Protein AF-A0AAE6CF89-F1 (afdb_monomer_lite)

Secondary structure (DSSP, 8-state):
----------PPP------EEEE-TTS-EEEESSPPTTS----------------------PPPPHHHHHHHHHHHHHHHHHHHHHHHHHHHTTSS-HHHHHHHHHHHHHHHTT-SHHHHHT--HHHHHHHHHHTSTTS-HHHHHHHH---

Structure (mmCIF, N/CA/C/O backbone):
data_AF-A0AAE6CF89-F1
#
_entry.id   AF-A0AAE6CF89-F1
#
loop_
_atom_site.group_PDB
_atom_site.id
_atom_site.type_symbol
_atom_site.label_atom_id
_atom_site.label_alt_id
_atom_site.label_comp_id
_atom_site.label_asym_id
_atom_site.label_entity_id
_atom_site.label_seq_id
_atom_site.pdbx_PDB_ins_code
_atom_site.Cartn_x
_atom_site.Cartn_y
_atom_site.Cartn_z
_atom_site.occupancy
_atom_site.B_iso_or_equiv
_atom_site.auth_seq_id
_atom_site.auth_comp_id
_atom_site.auth_asym_id
_atom_site.auth_atom_id
_atom_site.pdbx_PDB_model_num
ATOM 1 N N . MET A 1 1 ? -73.765 19.912 38.028 1.00 44.28 1 MET A N 1
ATOM 2 C CA . MET A 1 1 ? -73.622 18.924 36.930 1.00 44.28 1 MET A CA 1
ATOM 3 C C . MET A 1 1 ? -72.852 19.555 35.773 1.00 44.28 1 MET A C 1
ATOM 5 O O . MET A 1 1 ? -72.908 20.768 35.654 1.00 44.28 1 MET A O 1
ATOM 9 N N . ARG A 1 2 ? -72.191 18.723 34.948 1.00 46.72 2 ARG A N 1
ATOM 10 C CA . ARG A 1 2 ? -71.293 19.017 33.801 1.00 46.72 2 ARG A CA 1
ATOM 11 C C . ARG A 1 2 ? -69.821 19.300 34.125 1.00 46.72 2 ARG A C 1
ATOM 13 O O . ARG A 1 2 ? -69.350 20.426 34.079 1.00 46.72 2 ARG A O 1
ATOM 20 N N . LYS A 1 3 ? -69.080 18.211 34.356 1.00 40.50 3 LYS A N 1
ATOM 21 C CA . LYS A 1 3 ? -67.645 18.137 34.056 1.00 40.50 3 LYS A CA 1
ATOM 22 C C . LYS A 1 3 ? -67.512 17.814 32.561 1.00 40.50 3 LYS A C 1
ATOM 24 O O . LYS A 1 3 ? -67.923 16.735 32.145 1.00 40.50 3 LYS A O 1
ATOM 29 N N . LEU A 1 4 ? -67.023 18.758 31.760 1.00 49.25 4 LEU A N 1
ATOM 30 C CA . LEU A 1 4 ? -66.594 18.506 30.381 1.00 49.25 4 LEU A CA 1
ATOM 31 C C . LEU A 1 4 ? -65.232 17.807 30.440 1.00 49.25 4 LEU A C 1
ATOM 33 O O . LEU A 1 4 ? -64.256 18.378 30.920 1.00 49.25 4 LEU A O 1
ATOM 37 N N . ALA A 1 5 ? -65.205 16.546 30.017 1.00 50.00 5 ALA A N 1
ATOM 38 C CA . ALA A 1 5 ? -63.995 15.750 29.896 1.00 50.00 5 ALA A CA 1
ATOM 39 C C . ALA A 1 5 ? -63.191 16.222 28.676 1.00 50.00 5 ALA A C 1
ATOM 41 O O . ALA A 1 5 ? -63.669 16.156 27.545 1.00 50.00 5 ALA A O 1
ATOM 42 N N . VAL A 1 6 ? -61.970 16.697 28.921 1.00 53.47 6 VAL A N 1
ATOM 43 C CA . VAL A 1 6 ? -60.956 16.931 27.889 1.00 53.47 6 VAL A CA 1
ATOM 44 C C . VAL A 1 6 ? -60.392 15.567 27.497 1.00 53.47 6 VAL A C 1
ATOM 46 O O . VAL A 1 6 ? -59.695 14.927 28.281 1.00 53.47 6 VAL A O 1
ATOM 49 N N . VAL A 1 7 ? -60.733 15.103 26.296 1.00 51.84 7 VAL A N 1
ATOM 50 C CA . VAL A 1 7 ? -60.122 13.921 25.682 1.00 51.84 7 VAL A CA 1
ATOM 51 C C . VAL A 1 7 ? -58.753 14.340 25.151 1.00 51.84 7 VAL A C 1
ATOM 53 O O . VAL A 1 7 ? -58.650 14.993 24.116 1.00 51.84 7 VAL A O 1
ATOM 56 N N . PHE A 1 8 ? -57.701 13.996 25.892 1.00 48.53 8 PHE A N 1
ATOM 57 C CA . PHE A 1 8 ? -56.322 14.080 25.421 1.00 48.53 8 PHE A CA 1
ATOM 58 C C . PHE A 1 8 ? -56.103 12.943 24.413 1.00 48.53 8 PHE A C 1
ATOM 60 O O . PHE A 1 8 ? -56.014 11.773 24.785 1.00 48.53 8 PHE A O 1
ATOM 67 N N . LEU A 1 9 ? -56.074 13.289 23.125 1.00 47.16 9 LEU A N 1
ATOM 68 C CA . LEU A 1 9 ? -55.630 12.397 22.059 1.00 47.16 9 LEU A CA 1
ATOM 69 C C . LEU A 1 9 ? -54.156 12.040 22.302 1.00 47.16 9 LEU A C 1
ATOM 71 O O . LEU A 1 9 ? -53.272 12.888 22.202 1.00 47.16 9 LEU A O 1
ATOM 75 N N . LEU A 1 10 ? -53.914 10.775 22.645 1.00 47.00 10 LEU A N 1
ATOM 76 C CA . LEU A 1 10 ? -52.594 10.154 22.681 1.00 47.00 10 LEU A CA 1
ATOM 77 C C . LEU A 1 10 ? -52.016 10.131 21.260 1.00 47.00 10 LEU A C 1
ATOM 79 O O . LEU A 1 10 ? -52.460 9.359 20.412 1.00 47.00 10 LEU A O 1
ATOM 83 N N . LEU A 1 11 ? -51.020 10.979 21.012 1.00 43.56 11 LEU A N 1
ATOM 84 C CA . LEU A 1 11 ? -50.132 10.857 19.859 1.00 43.56 11 LEU A CA 1
ATOM 85 C C . LEU A 1 11 ? -49.159 9.689 20.110 1.00 43.56 11 LEU A C 1
ATOM 87 O O . LEU A 1 11 ? -48.512 9.669 21.161 1.00 43.56 11 LEU A O 1
ATOM 91 N N . PRO A 1 12 ? -49.020 8.721 19.185 1.00 40.53 12 PRO A N 1
ATOM 92 C CA . PRO A 1 12 ? -47.934 7.753 19.240 1.00 40.53 12 PRO A CA 1
ATOM 93 C C . PRO A 1 12 ? -46.604 8.488 19.053 1.00 40.53 12 PRO A C 1
ATOM 95 O O . PRO A 1 12 ? -46.423 9.236 18.091 1.00 40.53 12 PRO A O 1
ATOM 98 N N . GLY A 1 13 ? -45.694 8.293 20.010 1.00 41.53 13 GLY A N 1
ATOM 99 C CA . GLY A 1 13 ? -44.355 8.868 19.989 1.00 41.53 13 GLY A CA 1
ATOM 100 C C . GLY A 1 13 ? -43.636 8.513 18.693 1.00 41.53 13 GLY A C 1
ATOM 101 O O . GLY A 1 13 ? -43.523 7.341 18.333 1.00 41.53 13 GLY A O 1
ATOM 102 N N . MET A 1 14 ? -43.167 9.541 17.989 1.00 47.62 14 MET A N 1
ATOM 103 C CA . MET A 1 14 ? -42.267 9.375 16.860 1.00 47.62 14 MET A CA 1
ATOM 104 C C . MET A 1 14 ? -40.955 8.812 17.409 1.00 47.62 14 MET A C 1
ATOM 106 O O . MET A 1 14 ? -40.268 9.471 18.183 1.00 47.62 14 MET A O 1
ATOM 110 N N . ALA A 1 15 ? -40.646 7.565 17.062 1.00 49.91 15 ALA A N 1
ATOM 111 C CA . ALA A 1 15 ? -39.332 6.993 17.301 1.00 49.91 15 ALA A CA 1
ATOM 112 C C . ALA A 1 15 ? -38.336 7.715 16.382 1.00 49.91 15 ALA A C 1
ATOM 114 O O . ALA A 1 15 ? -38.294 7.457 15.179 1.00 49.91 15 ALA A O 1
ATOM 115 N N . GLU A 1 16 ? -37.572 8.657 16.933 1.00 48.50 16 GLU A N 1
ATOM 116 C CA . GLU A 1 16 ? -36.377 9.177 16.275 1.00 48.50 16 GLU A CA 1
ATOM 117 C C . GLU A 1 16 ? -35.371 8.029 16.152 1.00 48.50 16 GLU A C 1
ATOM 119 O O . GLU A 1 16 ? -34.987 7.406 17.140 1.00 48.50 16 GLU A O 1
ATOM 124 N N . ALA A 1 17 ? -34.989 7.708 14.915 1.00 51.19 17 ALA A N 1
ATOM 125 C CA . ALA A 1 17 ? -34.022 6.665 14.605 1.00 51.19 17 ALA A CA 1
ATOM 126 C C . ALA A 1 17 ? -32.613 7.103 15.045 1.00 51.19 17 ALA A C 1
ATOM 128 O O . ALA A 1 17 ? -31.819 7.612 14.252 1.00 51.19 17 ALA A O 1
ATOM 129 N N . GLY A 1 18 ? -32.323 6.931 16.333 1.00 60.81 18 GLY A N 1
ATOM 130 C CA . GLY A 1 18 ? -30.998 7.042 16.931 1.00 60.81 18 GLY A CA 1
ATOM 131 C C . GLY A 1 18 ? -30.585 5.703 17.538 1.00 60.81 18 GLY A C 1
ATOM 132 O O . GLY A 1 18 ? -31.397 5.023 18.158 1.00 60.81 18 GLY A O 1
ATOM 133 N N . ILE A 1 19 ? -29.323 5.314 17.355 1.00 70.75 19 ILE A N 1
ATOM 134 C CA . ILE A 1 19 ? -28.754 4.142 18.029 1.00 70.75 19 ILE A CA 1
ATOM 135 C C . ILE A 1 19 ? -28.529 4.505 19.502 1.00 70.75 19 ILE A C 1
ATOM 137 O O . ILE A 1 19 ? -27.789 5.444 19.803 1.00 70.75 19 ILE A O 1
ATOM 141 N N . TYR A 1 20 ? -29.143 3.762 20.420 1.00 73.12 20 TYR A N 1
ATOM 142 C CA . TYR A 1 20 ? -28.974 3.940 21.861 1.00 73.12 20 TYR A CA 1
ATOM 143 C C . TYR A 1 20 ? -27.790 3.116 22.363 1.00 73.12 20 TYR A C 1
ATOM 145 O O . TYR A 1 20 ? -27.677 1.933 22.047 1.00 73.12 20 TYR A O 1
ATOM 153 N N . LYS A 1 21 ? -26.930 3.725 23.182 1.00 77.06 21 LYS A N 1
ATOM 154 C CA . LYS A 1 21 ? -25.848 3.040 23.897 1.00 77.06 21 LYS A CA 1
ATOM 155 C C . LYS A 1 21 ? -26.344 2.645 25.291 1.00 77.06 21 LYS A C 1
ATOM 157 O O . LYS A 1 21 ? -26.598 3.511 26.123 1.00 77.06 21 LYS A O 1
ATOM 162 N N . CYS A 1 22 ? -26.500 1.350 25.535 1.00 76.94 22 CYS A N 1
ATOM 163 C CA . CYS A 1 22 ? -26.995 0.786 26.786 1.00 76.94 22 CYS A CA 1
ATOM 164 C C . CYS A 1 22 ? -25.846 0.177 27.583 1.00 76.94 22 CYS A C 1
ATOM 166 O O . CYS A 1 22 ? -25.172 -0.713 27.079 1.00 76.94 22 CYS A O 1
ATOM 168 N N . THR A 1 23 ? -25.657 0.602 28.829 1.00 73.88 23 THR A N 1
ATOM 169 C CA . THR A 1 23 ? -24.710 -0.029 29.757 1.00 73.88 23 THR A CA 1
ATOM 170 C C . THR A 1 23 ? -25.485 -0.906 30.735 1.00 73.88 23 THR A C 1
ATOM 172 O O . THR A 1 23 ? -26.423 -0.424 31.374 1.00 73.88 23 THR A O 1
ATOM 175 N N . ASP A 1 24 ? -25.140 -2.187 30.836 1.00 73.00 24 ASP A N 1
ATOM 176 C CA . ASP A 1 24 ? -25.757 -3.101 31.801 1.00 73.00 24 ASP A CA 1
ATOM 177 C C . ASP A 1 24 ? -25.123 -2.995 33.203 1.00 73.00 24 ASP A C 1
ATOM 179 O O . ASP A 1 24 ? -24.147 -2.277 33.426 1.00 73.00 24 ASP A O 1
ATOM 183 N N . ALA A 1 25 ? -25.693 -3.709 34.180 1.00 63.03 25 ALA A N 1
ATOM 184 C CA . ALA A 1 25 ? -25.216 -3.706 35.567 1.00 63.03 25 ALA A CA 1
ATOM 185 C C . ALA A 1 25 ? -23.802 -4.300 35.743 1.00 63.03 25 ALA A C 1
ATOM 187 O O . ALA A 1 25 ? -23.197 -4.134 36.800 1.00 63.03 25 ALA A O 1
ATOM 188 N N . SER A 1 26 ? -23.277 -4.985 34.726 1.00 59.00 26 SER A N 1
ATOM 189 C CA . SER A 1 26 ? -21.918 -5.525 34.688 1.00 59.00 26 SER A CA 1
ATOM 190 C C . SER A 1 26 ? -20.925 -4.563 34.026 1.00 59.00 26 SER A C 1
ATOM 192 O O . SER A 1 26 ? -19.739 -4.874 33.957 1.00 59.00 26 SER A O 1
ATOM 194 N N . GLY A 1 27 ? -21.388 -3.393 33.571 1.00 63.62 27 GLY A N 1
ATOM 195 C CA . GLY A 1 27 ? -20.573 -2.391 32.891 1.00 63.62 27 GLY A CA 1
ATOM 196 C C . GLY A 1 27 ? -20.390 -2.648 31.394 1.00 63.62 27 GLY A C 1
ATOM 197 O O . GLY A 1 27 ? -19.644 -1.909 30.751 1.00 63.62 27 GLY A O 1
ATOM 198 N N . ASN A 1 28 ? -21.066 -3.649 30.814 1.00 56.59 28 ASN A N 1
ATOM 199 C CA . ASN A 1 28 ? -20.963 -3.929 29.384 1.00 56.59 28 ASN A CA 1
ATOM 200 C C . ASN A 1 28 ? -21.875 -3.004 28.584 1.00 56.59 28 ASN A C 1
ATOM 202 O O . ASN A 1 28 ? -23.041 -2.797 28.923 1.00 56.59 28 ASN A O 1
ATOM 206 N N . MET A 1 29 ? -21.336 -2.471 27.489 1.00 73.44 29 MET A N 1
ATOM 207 C CA . MET A 1 29 ? -22.042 -1.545 26.612 1.00 73.44 29 MET A CA 1
ATOM 208 C C . MET A 1 29 ? -22.576 -2.289 25.383 1.00 73.44 29 MET A C 1
ATOM 210 O O . MET A 1 29 ? -21.827 -2.963 24.681 1.00 73.44 29 MET A O 1
ATOM 214 N N . THR A 1 30 ? -23.868 -2.152 25.103 1.00 68.00 30 THR A N 1
ATOM 215 C CA . THR A 1 30 ? -24.553 -2.711 23.930 1.00 68.00 30 THR A CA 1
ATOM 216 C C . THR A 1 30 ? -25.261 -1.595 23.169 1.00 68.00 30 THR A C 1
ATOM 218 O O . THR A 1 30 ? -25.695 -0.610 23.762 1.00 68.00 30 THR A O 1
ATOM 221 N N . PHE A 1 31 ? -25.359 -1.718 21.847 1.00 76.75 31 PHE A N 1
ATOM 222 C CA . PHE A 1 31 ? -26.032 -0.731 21.003 1.00 76.75 31 PHE A CA 1
ATOM 223 C C . PHE A 1 31 ? -27.372 -1.286 20.531 1.00 76.75 31 PHE A C 1
ATOM 225 O O . PHE A 1 31 ? -27.447 -2.428 20.082 1.00 76.75 31 PHE A O 1
ATOM 232 N N . SER A 1 32 ? -28.430 -0.494 20.663 1.00 65.94 32 SER A N 1
ATOM 233 C CA . SER A 1 32 ? -29.802 -0.922 20.399 1.00 65.94 32 SER A CA 1
ATOM 234 C C . SER A 1 32 ? -30.549 0.132 19.591 1.00 65.94 32 SER A C 1
ATOM 236 O O . SER A 1 32 ? -30.487 1.319 19.898 1.00 65.94 32 SER A O 1
ATOM 238 N N . ASP A 1 33 ? -31.329 -0.312 18.604 1.00 73.06 33 ASP A N 1
ATOM 239 C CA . ASP A 1 33 ? -32.284 0.529 17.862 1.00 73.06 33 ASP A CA 1
ATOM 240 C C . ASP A 1 33 ? -33.519 0.900 18.706 1.00 73.06 33 ASP A C 1
ATOM 242 O O . ASP A 1 33 ? -34.431 1.593 18.256 1.00 73.06 33 ASP A O 1
ATOM 246 N N . ARG A 1 34 ? -33.585 0.386 19.939 1.00 66.75 34 ARG A N 1
ATOM 247 C CA . ARG A 1 34 ? -34.651 0.629 20.910 1.00 66.75 34 ARG A CA 1
ATOM 248 C C . ARG A 1 34 ? -34.094 1.244 22.197 1.00 66.75 34 ARG A C 1
ATOM 250 O O . ARG A 1 34 ? -33.011 0.833 22.622 1.00 66.75 34 ARG A O 1
ATOM 257 N N . PRO A 1 35 ? -34.842 2.150 22.858 1.00 68.94 35 PRO A N 1
ATOM 258 C CA . PRO A 1 35 ? -34.421 2.770 24.112 1.00 68.94 35 PRO A CA 1
ATOM 259 C C . PRO A 1 35 ? -34.093 1.738 25.196 1.00 68.94 35 PRO A C 1
ATOM 261 O O . PRO A 1 35 ? -34.824 0.760 25.371 1.00 68.94 35 PRO A O 1
ATOM 264 N N . CYS A 1 36 ? -33.017 1.975 25.950 1.00 73.50 36 CYS A N 1
ATOM 265 C CA . CYS A 1 36 ? -32.582 1.073 27.014 1.00 73.50 36 CYS A CA 1
ATOM 266 C C . CYS A 1 36 ? -33.635 1.010 28.140 1.00 73.50 36 CYS A C 1
ATOM 268 O O . CYS A 1 36 ? -34.055 2.062 28.639 1.00 73.50 36 CYS A O 1
ATOM 270 N N . PRO A 1 37 ? -34.065 -0.187 28.576 1.00 61.75 37 PRO A N 1
ATOM 271 C CA . PRO A 1 37 ? -35.030 -0.315 29.660 1.00 61.75 37 PRO A CA 1
ATOM 272 C C . PRO A 1 37 ? -34.407 0.114 30.998 1.00 61.75 37 PRO A C 1
ATOM 274 O O . PRO A 1 37 ? -33.463 -0.501 31.485 1.00 61.75 37 PRO A O 1
ATOM 277 N N . GLY A 1 38 ? -34.962 1.164 31.610 1.00 61.84 38 GLY A N 1
ATOM 278 C CA . GLY A 1 38 ? -34.725 1.498 33.020 1.00 61.84 38 GLY A CA 1
ATOM 279 C C . GLY A 1 38 ? -33.451 2.278 33.370 1.00 61.84 38 GLY A C 1
ATOM 280 O O . GLY A 1 38 ? -33.065 2.243 34.533 1.00 61.84 38 GLY A O 1
ATOM 281 N N . GLN A 1 39 ? -32.802 2.992 32.440 1.00 55.38 39 GLN A N 1
ATOM 282 C CA . GLN A 1 39 ? -31.603 3.801 32.740 1.00 55.38 39 GLN A CA 1
ATOM 283 C C . GLN A 1 39 ? -31.629 5.192 32.081 1.00 55.38 39 GLN A C 1
ATOM 285 O O . GLN A 1 39 ? -32.312 5.400 31.076 1.00 55.38 39 GLN A O 1
ATOM 290 N N . LYS A 1 40 ? -30.890 6.153 32.668 1.00 50.62 40 LYS A N 1
ATOM 291 C CA . LYS A 1 40 ? -30.721 7.522 32.140 1.00 50.62 40 LYS A CA 1
ATOM 292 C C . LYS A 1 40 ? -30.089 7.465 30.747 1.00 50.62 40 LYS A C 1
ATOM 294 O O . LYS A 1 40 ? -29.017 6.901 30.568 1.00 50.62 40 LYS A O 1
ATOM 299 N N . GLN A 1 41 ? -30.789 8.044 29.778 1.00 48.91 41 GLN A N 1
ATOM 300 C CA . GLN A 1 41 ? -30.438 8.012 28.364 1.00 48.91 41 GLN A CA 1
ATOM 301 C C . GLN A 1 41 ? -29.518 9.186 28.029 1.00 48.91 41 GLN A C 1
ATOM 303 O O . GLN A 1 41 ? -29.891 10.333 28.276 1.00 48.91 41 GLN A O 1
ATOM 308 N N . GLU A 1 42 ? -28.369 8.915 27.415 1.00 52.16 42 GLU A N 1
ATOM 309 C CA . GLU A 1 42 ? -27.588 9.941 26.727 1.00 52.16 42 GLU A CA 1
ATOM 310 C C . GLU A 1 42 ? -27.748 9.731 25.220 1.00 52.16 42 GLU A C 1
ATOM 312 O O . GLU A 1 42 ? -27.344 8.709 24.664 1.00 52.16 42 GLU A O 1
ATOM 317 N N . GLN A 1 43 ? -28.439 10.667 24.570 1.00 44.12 43 GLN A N 1
ATOM 318 C CA . GLN A 1 43 ? -28.603 10.662 23.122 1.00 44.12 43 GLN A CA 1
ATOM 319 C C . GLN A 1 43 ? -27.310 11.173 22.492 1.00 44.12 43 GLN A C 1
ATOM 321 O O . GLN A 1 43 ? -26.936 12.327 22.706 1.00 44.12 43 GLN A O 1
ATOM 326 N N . ILE A 1 44 ? -26.643 10.348 21.688 1.00 48.47 44 ILE A N 1
ATOM 327 C CA . ILE A 1 44 ? -25.485 10.804 20.917 1.00 48.47 44 ILE A CA 1
ATOM 328 C C . ILE A 1 44 ? -26.014 11.645 19.751 1.00 48.47 44 ILE A C 1
ATOM 330 O O . ILE A 1 44 ? -26.390 11.121 18.700 1.00 48.47 44 ILE A O 1
ATOM 334 N N . LYS A 1 45 ? -26.086 12.966 19.948 1.00 43.94 45 LYS A N 1
ATOM 335 C CA . LYS A 1 45 ? -26.291 13.913 18.848 1.00 43.94 45 LYS A CA 1
ATOM 336 C C . LYS A 1 45 ? -25.043 13.901 17.970 1.00 43.94 45 LYS A C 1
ATOM 338 O O . LYS A 1 45 ? -23.931 14.089 18.453 1.00 43.94 45 LYS A O 1
ATOM 343 N N . LYS A 1 46 ? -25.249 13.645 16.680 1.00 44.16 46 LYS A N 1
ATOM 344 C CA . LYS A 1 46 ? -24.217 13.669 15.643 1.00 44.16 46 LYS A CA 1
ATOM 345 C C . LYS A 1 46 ? -23.795 15.110 15.364 1.00 44.16 46 LYS A C 1
ATOM 347 O O . LYS A 1 46 ? -24.222 15.632 14.352 1.00 44.16 46 LYS A O 1
ATOM 352 N N . ASP A 1 47 ? -22.985 15.736 16.211 1.00 40.97 47 ASP A N 1
ATOM 353 C CA . ASP A 1 47 ? -22.287 16.970 15.838 1.00 40.97 47 ASP A CA 1
ATOM 354 C C . ASP A 1 47 ? -20.984 17.152 16.637 1.00 40.97 47 ASP A C 1
ATOM 356 O O . ASP A 1 47 ? -20.978 17.082 17.862 1.00 40.97 47 ASP A O 1
ATOM 360 N N . ALA A 1 48 ? -19.926 17.481 15.886 1.00 36.78 48 ALA A N 1
ATOM 361 C CA . ALA A 1 48 ? -18.657 18.108 16.278 1.00 36.78 48 ALA A CA 1
ATOM 362 C C . ALA A 1 48 ? -17.453 17.238 16.732 1.00 36.78 48 ALA A C 1
ATOM 364 O O . ALA A 1 48 ? -17.367 16.772 17.859 1.00 36.78 48 ALA A O 1
ATOM 365 N N . ALA A 1 49 ? -16.474 17.199 15.809 1.00 39.84 49 ALA A N 1
ATOM 366 C CA . ALA A 1 49 ? -15.013 17.344 15.956 1.00 39.84 49 ALA A CA 1
ATOM 367 C C . ALA A 1 49 ? -14.212 16.374 16.862 1.00 39.84 49 ALA A C 1
ATOM 369 O O . ALA A 1 49 ? -14.459 16.304 18.063 1.00 39.84 49 ALA A O 1
ATOM 370 N N . PRO A 1 50 ? -13.144 15.717 16.350 1.00 43.19 50 PRO A N 1
ATOM 371 C CA . PRO A 1 50 ? -12.246 14.954 17.203 1.00 43.19 50 PRO A CA 1
ATOM 372 C C . PRO A 1 50 ? -11.228 15.887 17.871 1.00 43.19 50 PRO A C 1
ATOM 374 O O . PRO A 1 50 ? -10.326 16.427 17.229 1.00 43.19 50 PRO A O 1
ATOM 377 N N . VAL A 1 51 ? -11.383 16.058 19.183 1.00 38.03 51 VAL A N 1
ATOM 378 C CA . VAL A 1 51 ? -10.292 16.450 20.079 1.00 38.03 51 VAL A CA 1
ATOM 379 C C . VAL A 1 51 ? -9.383 15.236 20.246 1.00 38.03 51 VAL A C 1
ATOM 381 O O . VAL A 1 51 ? -9.853 14.126 20.482 1.00 38.03 51 VAL A O 1
ATOM 384 N N . ALA A 1 52 ? -8.085 15.468 20.076 1.00 47.03 52 ALA A N 1
ATOM 385 C CA . ALA A 1 52 ? -7.033 14.495 20.297 1.00 47.03 52 ALA A CA 1
ATOM 386 C C . ALA A 1 52 ? -7.035 13.989 21.745 1.00 47.03 52 ALA A C 1
ATOM 388 O O . ALA A 1 52 ? -7.055 14.789 22.678 1.00 47.03 52 ALA A O 1
ATOM 389 N N . THR A 1 53 ? -6.919 12.676 21.911 1.00 36.56 53 THR A N 1
ATOM 390 C CA . THR A 1 53 ? -6.275 12.084 23.082 1.00 36.56 53 THR A CA 1
ATOM 391 C C . THR A 1 53 ? -5.428 10.918 22.608 1.00 36.56 53 THR A C 1
ATOM 393 O O . THR A 1 53 ? -5.943 9.955 22.037 1.00 36.56 53 THR A O 1
ATOM 396 N N . ASP A 1 54 ? -4.129 11.063 22.831 1.00 39.69 54 ASP A N 1
ATOM 397 C CA . ASP A 1 54 ? -3.160 9.983 22.866 1.00 39.69 54 ASP A CA 1
ATOM 398 C C . ASP A 1 54 ? -3.602 8.942 23.905 1.00 39.69 54 ASP A C 1
ATOM 400 O O . ASP A 1 54 ? -3.943 9.315 25.026 1.00 39.69 54 ASP A O 1
ATOM 404 N N . ASP A 1 55 ? -3.579 7.657 23.553 1.00 35.34 55 ASP A N 1
ATOM 405 C CA . ASP A 1 55 ? -3.413 6.589 24.541 1.00 35.34 55 ASP A CA 1
ATOM 406 C C . ASP A 1 55 ? -2.696 5.401 23.885 1.00 35.34 55 ASP A C 1
ATOM 408 O O . ASP A 1 55 ? -3.201 4.732 22.976 1.00 35.34 55 ASP A O 1
ATOM 412 N N . GLU A 1 56 ? -1.451 5.203 24.312 1.00 36.81 56 GLU A N 1
ATOM 413 C CA . GLU A 1 56 ? -0.658 4.026 24.007 1.00 36.81 56 GLU A CA 1
ATOM 414 C C . GLU A 1 56 ? -1.203 2.813 24.770 1.00 36.81 56 GLU A C 1
ATOM 416 O O . GLU A 1 56 ? -1.153 2.748 25.992 1.00 36.81 56 GLU A O 1
ATOM 421 N N . GLY A 1 57 ? -1.579 1.780 24.016 1.00 39.06 57 GLY A N 1
ATOM 422 C CA . GLY A 1 57 ? -1.379 0.395 24.432 1.00 39.06 57 GLY A CA 1
ATOM 423 C C . GLY A 1 57 ? -2.427 -0.214 25.362 1.00 39.06 57 GLY A C 1
ATOM 424 O O . GLY A 1 57 ? -2.183 -0.411 26.547 1.00 39.06 57 GLY A O 1
ATOM 425 N N . SER A 1 58 ? -3.489 -0.777 24.781 1.00 31.66 58 SER A N 1
ATOM 426 C CA . SER A 1 58 ? -3.947 -2.092 25.238 1.00 31.66 58 SER A CA 1
ATOM 427 C C . SER A 1 58 ? -4.740 -2.832 24.172 1.00 31.66 58 SER A C 1
ATOM 429 O O . SER A 1 58 ? -5.726 -2.346 23.623 1.00 31.66 58 SER A O 1
ATOM 431 N N . ALA A 1 59 ? -4.278 -4.041 23.871 1.00 45.47 59 ALA A N 1
ATOM 432 C CA . ALA A 1 59 ? -4.903 -4.969 22.954 1.00 45.47 59 ALA A CA 1
ATOM 433 C C . ALA A 1 59 ? -6.289 -5.401 23.469 1.00 45.47 59 ALA A C 1
ATOM 435 O O . ALA A 1 59 ? -6.408 -6.344 24.244 1.00 45.47 59 ALA A O 1
ATOM 436 N N . SER A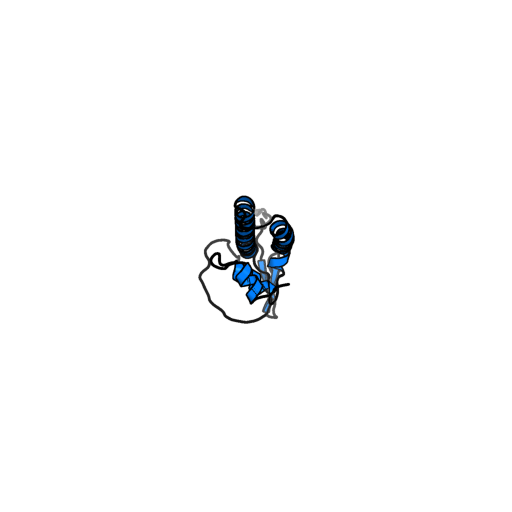 1 60 ? -7.345 -4.745 22.989 1.00 38.25 60 SER A N 1
ATOM 437 C CA . SER A 1 60 ? -8.691 -5.319 22.896 1.00 38.25 60 SER A CA 1
ATOM 438 C C . SER A 1 60 ? -9.422 -4.643 21.731 1.00 38.25 60 SER A C 1
ATOM 440 O O . SER A 1 60 ? -9.483 -3.423 21.634 1.00 38.25 60 SER A O 1
ATOM 442 N N . GLY A 1 61 ? -9.809 -5.450 20.742 1.00 50.62 61 GLY A N 1
ATOM 443 C CA . GLY A 1 61 ? -10.099 -4.996 19.384 1.00 50.62 61 GLY A CA 1
ATOM 444 C C . GLY A 1 61 ? -11.457 -4.325 19.224 1.00 50.62 61 GLY A C 1
ATOM 445 O O . GLY A 1 61 ? -12.448 -5.000 18.957 1.00 50.62 61 GLY A O 1
ATOM 446 N N . GLU A 1 62 ? -11.482 -2.997 19.266 1.00 61.38 62 GLU A N 1
ATOM 447 C CA . GLU A 1 62 ? -12.516 -2.236 18.569 1.00 61.38 62 GLU A CA 1
ATOM 448 C C . GLU A 1 62 ? -12.237 -2.266 17.060 1.00 61.38 62 GLU A C 1
ATOM 450 O O . GLU A 1 62 ? -11.107 -2.035 16.609 1.00 61.38 62 GLU A O 1
ATOM 455 N N . ALA A 1 63 ? -13.268 -2.588 16.275 1.00 74.12 63 ALA A N 1
ATOM 456 C CA . ALA A 1 63 ? -13.190 -2.584 14.820 1.00 74.12 63 ALA A CA 1
ATOM 457 C C . ALA A 1 63 ? -12.733 -1.206 14.320 1.00 74.12 63 ALA A C 1
ATOM 459 O O . ALA A 1 63 ? -13.215 -0.173 14.790 1.00 74.12 63 ALA A O 1
ATOM 460 N N . LEU A 1 64 ? -11.812 -1.185 13.354 1.00 85.50 64 LEU A N 1
ATOM 461 C CA . LEU A 1 64 ? -11.378 0.068 12.742 1.00 85.50 64 LEU A CA 1
ATOM 462 C C . LEU A 1 64 ? -12.567 0.729 12.028 1.00 85.50 64 LEU A C 1
ATOM 464 O O . LEU A 1 64 ? -13.282 0.089 11.252 1.00 85.50 64 LEU A O 1
ATOM 468 N N . GLY A 1 65 ? -12.786 2.015 12.316 1.00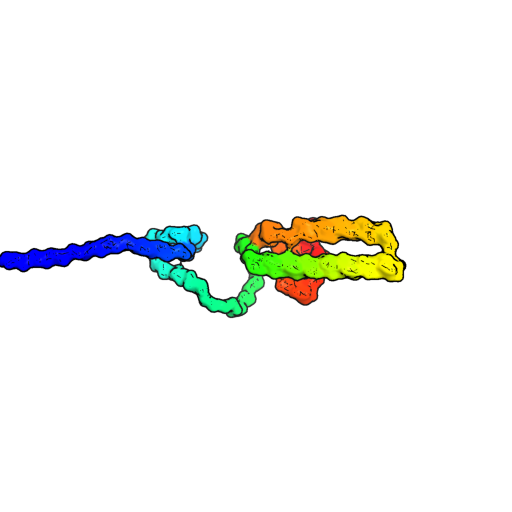 92.12 65 GLY A N 1
ATOM 469 C CA . GLY A 1 65 ? -13.922 2.775 11.800 1.00 92.12 65 GLY A CA 1
ATOM 470 C C . GLY A 1 65 ? -13.923 2.896 10.273 1.00 92.12 65 GLY A C 1
ATOM 471 O O . GLY A 1 65 ? -12.878 2.868 9.621 1.00 92.12 65 GLY A O 1
ATOM 472 N N . SER A 1 66 ? -15.112 3.071 9.688 1.00 91.44 66 SER A N 1
ATOM 473 C CA . SER A 1 66 ? -15.276 3.072 8.229 1.00 91.44 66 SER A CA 1
ATOM 474 C C . SER A 1 66 ? -14.464 4.163 7.519 1.00 91.44 66 SER A C 1
ATOM 476 O O . SER A 1 66 ? -13.861 3.897 6.475 1.00 91.44 66 SER A O 1
ATOM 478 N N . ASP A 1 67 ? -14.417 5.366 8.095 1.00 94.56 67 ASP A N 1
ATOM 479 C CA . ASP A 1 67 ? -13.703 6.517 7.528 1.00 94.56 67 ASP A CA 1
ATOM 480 C C . ASP A 1 67 ? -12.187 6.329 7.599 1.00 94.56 67 ASP A C 1
ATOM 482 O O . ASP A 1 67 ? -11.479 6.570 6.621 1.00 94.56 67 ASP A O 1
ATOM 486 N N . PHE A 1 68 ? -11.698 5.807 8.727 1.00 95.38 68 PHE A N 1
ATOM 487 C CA . PHE A 1 68 ? -10.302 5.411 8.890 1.00 95.38 68 PHE A CA 1
ATOM 488 C C . PHE A 1 68 ? -9.904 4.390 7.821 1.00 95.38 68 PHE A C 1
ATOM 490 O O . PHE A 1 68 ? -8.905 4.566 7.123 1.00 95.38 68 PHE A O 1
ATOM 497 N N . CYS A 1 69 ? -10.713 3.342 7.644 1.00 97.12 69 CYS A N 1
ATOM 498 C CA . CYS A 1 69 ? -10.423 2.316 6.653 1.00 97.12 69 CYS A CA 1
ATOM 499 C C . CYS A 1 69 ? -10.446 2.872 5.234 1.00 97.12 69 CYS A C 1
ATOM 501 O O . CYS A 1 69 ? -9.542 2.577 4.457 1.00 97.12 69 CYS A O 1
ATOM 503 N N . SER A 1 70 ? -11.412 3.731 4.913 1.00 96.56 70 SER A N 1
ATOM 504 C CA . SER A 1 70 ? -11.489 4.379 3.601 1.00 96.56 70 SER A CA 1
ATOM 505 C C . SER A 1 70 ? -10.233 5.202 3.307 1.00 96.56 70 SER A C 1
ATOM 507 O O . SER A 1 70 ? -9.650 5.060 2.232 1.00 96.56 70 SER A O 1
ATOM 509 N N . LYS A 1 71 ? -9.766 6.001 4.276 1.00 97.06 71 LYS A N 1
ATOM 510 C CA . LYS A 1 71 ? -8.545 6.809 4.150 1.00 97.06 71 LYS A CA 1
ATOM 511 C C . LYS A 1 71 ? -7.295 5.941 3.994 1.00 97.06 71 LYS A C 1
ATOM 513 O O . LYS A 1 71 ? -6.538 6.127 3.046 1.00 97.06 71 LYS A O 1
ATOM 518 N N . SER A 1 72 ? -7.107 4.965 4.878 1.00 97.00 72 SER A N 1
ATOM 519 C CA . SER A 1 72 ? -5.969 4.040 4.851 1.00 97.00 72 SER A CA 1
ATOM 520 C C . SER A 1 72 ? -5.888 3.247 3.536 1.00 97.00 72 SER A C 1
ATOM 522 O O . SER A 1 72 ? -4.831 3.158 2.905 1.00 97.00 72 SER A O 1
ATOM 524 N N . ILE A 1 73 ? -7.029 2.737 3.057 1.00 97.19 73 ILE A N 1
ATOM 525 C CA . ILE A 1 73 ? -7.135 2.037 1.770 1.00 97.19 73 ILE A CA 1
ATOM 526 C C . ILE A 1 73 ? -6.819 2.977 0.605 1.00 97.19 73 ILE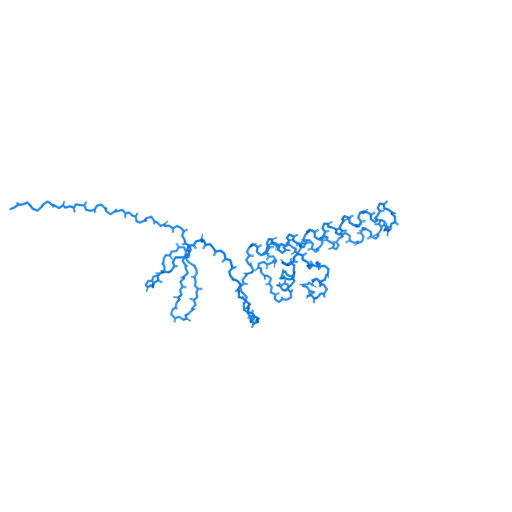 A C 1
ATOM 528 O O . ILE A 1 73 ? -6.105 2.560 -0.307 1.00 97.19 73 ILE A O 1
ATOM 532 N N . SER A 1 74 ? -7.336 4.212 0.621 1.00 96.69 74 SER A N 1
ATOM 533 C CA . SER A 1 74 ? -7.048 5.206 -0.422 1.00 96.69 74 SER A CA 1
ATOM 534 C C . SER A 1 74 ? -5.554 5.478 -0.504 1.00 96.69 74 SER A C 1
ATOM 536 O O . SER A 1 74 ? -4.966 5.256 -1.556 1.00 96.69 74 SER A O 1
ATOM 538 N N . ASN A 1 75 ? -4.918 5.816 0.620 1.00 95.75 75 ASN A N 1
ATOM 539 C CA . ASN A 1 75 ? -3.480 6.078 0.681 1.00 95.75 75 ASN A CA 1
ATOM 540 C C . ASN A 1 75 ? -2.660 4.903 0.122 1.00 95.75 75 ASN A C 1
ATOM 542 O O . ASN A 1 75 ? -1.760 5.089 -0.700 1.00 95.75 75 ASN A O 1
ATOM 546 N N . GLY A 1 76 ? -2.999 3.670 0.516 1.00 96.00 76 GLY A N 1
ATOM 547 C CA . GLY A 1 76 ? -2.343 2.475 -0.013 1.00 96.00 76 GLY A CA 1
ATOM 548 C C . GLY A 1 76 ? -2.532 2.307 -1.527 1.00 96.00 76 GLY A C 1
ATOM 549 O O . GLY A 1 76 ? -1.573 1.999 -2.238 1.00 96.00 76 GLY A O 1
ATOM 550 N N . LYS A 1 77 ? -3.746 2.534 -2.042 1.00 96.00 77 LYS A N 1
ATOM 551 C CA . LYS A 1 77 ? -4.061 2.419 -3.477 1.00 96.00 77 LYS A CA 1
ATOM 552 C C . LYS A 1 77 ? -3.420 3.518 -4.317 1.00 96.00 77 LYS A C 1
ATOM 554 O O . LYS A 1 77 ? -2.925 3.216 -5.403 1.00 96.00 77 LYS A O 1
ATOM 559 N N . ASP A 1 78 ? -3.373 4.746 -3.816 1.00 94.62 78 ASP A N 1
ATOM 560 C CA . ASP A 1 78 ? -2.735 5.883 -4.485 1.00 94.62 78 ASP A CA 1
ATOM 561 C C . ASP A 1 78 ? -1.234 5.637 -4.653 1.00 94.62 78 ASP A C 1
ATOM 563 O O . ASP A 1 78 ? -0.655 5.861 -5.725 1.00 94.62 78 ASP A O 1
ATOM 567 N N . TRP A 1 79 ? -0.602 5.060 -3.630 1.00 92.62 79 TRP A N 1
ATOM 568 C CA . TRP A 1 79 ? 0.796 4.667 -3.718 1.00 92.62 79 TRP A CA 1
ATOM 569 C C . TRP A 1 79 ? 1.023 3.516 -4.707 1.00 92.62 79 TRP A C 1
ATOM 571 O O . TRP A 1 79 ? 1.938 3.585 -5.530 1.00 92.62 79 TRP A O 1
ATOM 581 N N . LEU A 1 80 ? 0.177 2.476 -4.693 1.00 94.62 80 LEU A N 1
ATOM 582 C CA . LEU A 1 80 ? 0.255 1.388 -5.681 1.00 94.62 80 LEU A CA 1
ATOM 583 C C . LEU A 1 80 ? 0.042 1.906 -7.109 1.00 94.62 80 LEU A C 1
ATOM 585 O O . LEU A 1 80 ? 0.722 1.458 -8.033 1.00 94.62 80 LEU A O 1
ATOM 589 N N . SER A 1 81 ? -0.856 2.873 -7.301 1.00 95.31 81 SER A N 1
ATOM 590 C CA . SER A 1 81 ? -1.024 3.560 -8.584 1.00 95.31 81 SER A CA 1
ATOM 591 C C . SER A 1 81 ? 0.254 4.272 -9.006 1.00 95.31 81 SER A C 1
ATOM 593 O O . SER A 1 81 ? 0.725 4.067 -10.124 1.00 95.31 81 SER A O 1
ATOM 595 N N . SER A 1 82 ? 0.873 5.014 -8.089 1.00 93.25 82 SER A N 1
ATOM 596 C CA . SER A 1 82 ? 2.143 5.703 -8.334 1.00 93.25 82 SER A CA 1
ATOM 597 C C . SER A 1 82 ? 3.263 4.727 -8.711 1.00 93.25 82 SER A C 1
ATOM 599 O O . SER A 1 82 ? 4.009 4.979 -9.657 1.00 93.25 82 SER A O 1
ATOM 601 N N . MET A 1 83 ? 3.352 3.570 -8.046 1.00 92.94 83 MET A N 1
ATOM 602 C CA . MET A 1 83 ? 4.290 2.510 -8.428 1.00 92.94 83 MET A CA 1
ATOM 603 C C . MET A 1 83 ? 4.052 1.992 -9.840 1.00 92.94 83 MET A C 1
ATOM 605 O O . MET A 1 83 ? 5.008 1.852 -10.602 1.00 92.94 83 MET A O 1
ATOM 609 N N . ARG A 1 84 ? 2.797 1.695 -10.197 1.00 96.50 84 ARG A N 1
ATOM 610 C CA . ARG A 1 84 ? 2.458 1.230 -11.549 1.00 96.50 84 ARG A CA 1
ATOM 611 C C . ARG A 1 84 ? 2.821 2.290 -12.585 1.00 96.50 84 ARG A C 1
ATOM 613 O O . ARG A 1 84 ? 3.383 1.956 -13.622 1.00 96.50 84 ARG A O 1
ATOM 620 N N . ASP A 1 85 ? 2.559 3.562 -12.299 1.00 96.94 85 ASP A N 1
ATOM 621 C CA . ASP A 1 85 ? 2.911 4.671 -13.185 1.00 96.94 85 ASP A CA 1
ATOM 622 C C . ASP A 1 85 ? 4.427 4.785 -13.391 1.00 96.94 85 ASP A C 1
ATOM 624 O O . ASP A 1 85 ? 4.881 4.942 -14.527 1.00 96.94 85 ASP A O 1
ATOM 628 N N . VAL A 1 86 ? 5.216 4.668 -12.319 1.00 96.19 86 VAL A N 1
ATOM 629 C CA . VAL A 1 86 ? 6.685 4.656 -12.392 1.00 96.19 86 VAL A CA 1
ATOM 630 C C . VAL A 1 86 ? 7.185 3.432 -13.158 1.00 96.19 86 VAL A C 1
ATOM 632 O O . VAL A 1 86 ? 8.020 3.581 -14.045 1.00 96.19 86 VAL A O 1
ATOM 635 N N . ALA A 1 87 ? 6.643 2.242 -12.892 1.00 96.94 87 ALA A N 1
ATOM 636 C CA . ALA A 1 87 ? 7.010 1.024 -13.612 1.00 96.94 87 ALA A CA 1
ATOM 637 C C . ALA A 1 87 ? 6.742 1.156 -15.119 1.00 96.94 87 ALA A C 1
ATOM 639 O O . ALA A 1 87 ? 7.620 0.853 -15.924 1.00 96.94 87 ALA A O 1
ATOM 640 N N . ARG A 1 88 ? 5.581 1.701 -15.516 1.00 98.00 88 ARG A N 1
ATOM 641 C CA . ARG A 1 88 ? 5.268 1.976 -16.930 1.00 98.00 88 ARG A CA 1
ATOM 642 C C . ARG A 1 88 ? 6.241 2.977 -17.546 1.00 98.00 88 ARG A C 1
ATOM 644 O O . ARG A 1 88 ? 6.699 2.772 -18.666 1.00 98.00 88 ARG A O 1
ATOM 651 N N . LYS A 1 89 ? 6.571 4.060 -16.835 1.00 98.06 89 LYS A N 1
ATOM 652 C CA . LYS A 1 89 ? 7.560 5.045 -17.307 1.00 98.06 89 LYS A CA 1
ATOM 653 C C . LYS A 1 89 ? 8.932 4.399 -17.497 1.00 98.06 89 LYS A C 1
ATOM 655 O O . LYS A 1 89 ? 9.565 4.648 -18.518 1.00 98.06 89 LYS A O 1
ATOM 660 N N . ASN A 1 90 ? 9.360 3.546 -16.569 1.00 97.75 90 ASN A N 1
ATOM 661 C CA . ASN A 1 90 ? 10.640 2.842 -16.647 1.00 97.75 90 ASN A CA 1
ATOM 662 C C . ASN A 1 90 ? 10.668 1.834 -17.799 1.00 97.75 90 ASN A C 1
ATOM 664 O O . ASN A 1 90 ? 11.671 1.758 -18.500 1.00 97.75 90 ASN A O 1
ATOM 668 N N . LEU A 1 91 ? 9.564 1.124 -18.045 1.00 97.81 91 LEU A N 1
ATOM 669 C CA . LEU A 1 91 ? 9.424 0.255 -19.213 1.00 97.81 91 LEU A CA 1
ATOM 670 C C . LEU A 1 91 ? 9.549 1.063 -20.515 1.00 97.81 91 LEU A C 1
ATOM 672 O O . LEU A 1 91 ? 10.374 0.748 -21.367 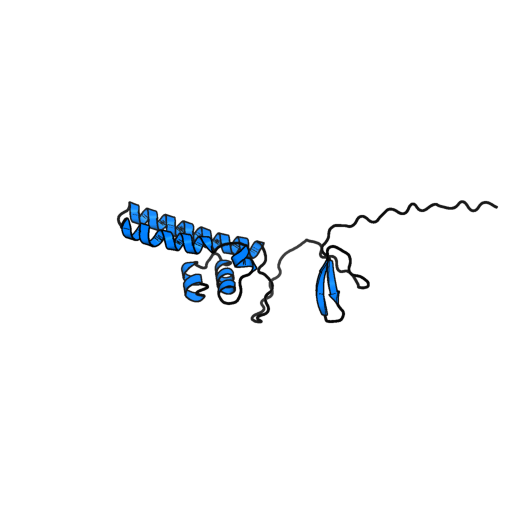1.00 97.81 91 LEU A O 1
ATOM 676 N N . ASN A 1 92 ? 8.794 2.158 -20.634 1.00 98.06 92 ASN A N 1
ATOM 677 C CA . ASN A 1 92 ? 8.770 2.994 -21.839 1.00 98.06 92 ASN A CA 1
ATOM 678 C C . ASN A 1 92 ? 10.101 3.708 -22.120 1.00 98.06 92 ASN A C 1
ATOM 680 O O . ASN A 1 92 ? 10.410 4.003 -23.270 1.00 98.06 92 ASN A O 1
ATOM 684 N N . SER A 1 93 ? 10.871 4.018 -21.077 1.00 97.88 93 SER A N 1
ATOM 685 C CA . SER A 1 93 ? 12.186 4.667 -21.184 1.00 97.88 93 SER A CA 1
ATOM 686 C C . SER A 1 93 ? 13.351 3.677 -21.283 1.00 97.88 93 SER A C 1
ATOM 688 O O . SER A 1 93 ? 14.493 4.103 -21.430 1.00 97.88 93 SER A O 1
ATOM 690 N N . GLY A 1 94 ? 13.088 2.366 -21.219 1.00 97.38 94 GLY A N 1
ATOM 691 C CA . GLY A 1 94 ? 14.115 1.322 -21.289 1.00 97.38 94 GLY A CA 1
ATOM 692 C C . GLY A 1 94 ? 14.895 1.088 -19.989 1.00 97.38 94 GLY A C 1
ATOM 693 O O . GLY A 1 94 ? 15.843 0.307 -19.984 1.00 97.38 94 GLY A O 1
ATOM 694 N N . HIS A 1 95 ? 14.501 1.712 -18.876 1.00 97.00 95 HIS A N 1
ATOM 695 C CA . HIS A 1 95 ? 15.068 1.469 -17.541 1.00 97.00 95 HIS A CA 1
ATOM 696 C C . HIS A 1 95 ? 14.530 0.193 -16.863 1.00 97.00 95 HIS A C 1
ATOM 698 O O . HIS A 1 95 ? 14.996 -0.175 -15.786 1.00 97.00 95 HIS A O 1
ATOM 704 N N . MET A 1 96 ? 13.546 -0.475 -17.468 1.00 96.62 96 MET A N 1
ATOM 705 C CA . MET A 1 96 ? 12.974 -1.750 -17.031 1.00 96.62 96 MET A CA 1
ATOM 706 C C . MET A 1 96 ? 12.656 -2.602 -18.264 1.00 96.62 96 MET A C 1
ATOM 708 O O . MET A 1 96 ? 12.167 -2.080 -19.265 1.00 96.62 96 MET A O 1
ATOM 712 N N . THR A 1 97 ? 12.921 -3.908 -18.209 1.00 98.31 97 THR A N 1
ATOM 713 C CA . THR A 1 97 ? 12.538 -4.834 -19.286 1.00 98.31 97 THR A CA 1
ATOM 714 C C . THR A 1 97 ? 11.070 -5.245 -19.173 1.00 98.31 97 THR A C 1
ATOM 716 O O . THR A 1 97 ? 10.483 -5.199 -18.092 1.00 98.31 97 THR A O 1
ATOM 719 N N . GLN A 1 98 ? 10.482 -5.720 -20.275 1.00 97.88 98 GLN A N 1
ATOM 720 C CA . GLN A 1 98 ? 9.121 -6.269 -20.261 1.00 97.88 98 GLN A CA 1
ATOM 721 C C . GLN A 1 98 ? 8.978 -7.406 -19.236 1.00 97.88 98 GLN A C 1
ATOM 723 O O . GLN A 1 98 ? 8.025 -7.418 -18.470 1.00 97.88 98 GLN A O 1
ATOM 728 N N . ALA A 1 99 ? 9.969 -8.302 -19.153 1.00 98.00 99 ALA A N 1
ATOM 729 C CA . ALA A 1 99 ? 9.962 -9.405 -18.195 1.00 98.00 99 ALA A CA 1
ATOM 730 C C . ALA A 1 99 ? 9.935 -8.916 -16.735 1.00 98.00 99 ALA A C 1
ATOM 732 O O . ALA A 1 99 ? 9.155 -9.424 -15.939 1.00 98.00 99 ALA A O 1
ATOM 733 N N . GLN A 1 100 ? 10.728 -7.893 -16.397 1.00 95.44 100 GLN A N 1
ATOM 734 C CA . GLN A 1 100 ? 10.730 -7.296 -15.054 1.00 95.44 100 GLN A CA 1
ATOM 735 C C . GLN A 1 100 ? 9.398 -6.614 -14.723 1.00 95.44 100 GLN A C 1
ATOM 737 O O . GLN A 1 100 ? 8.916 -6.693 -13.593 1.00 95.44 100 GLN A O 1
ATOM 742 N N . TYR A 1 101 ? 8.799 -5.938 -15.705 1.00 96.50 101 TYR A N 1
ATOM 743 C CA . TYR A 1 101 ? 7.483 -5.330 -15.547 1.00 96.50 101 TYR A CA 1
ATOM 744 C C . TYR A 1 101 ? 6.417 -6.404 -15.281 1.00 96.50 101 TYR A C 1
ATOM 746 O O . TYR A 1 101 ? 5.683 -6.317 -14.295 1.00 96.50 101 TYR A O 1
ATOM 754 N N . ASP A 1 102 ? 6.378 -7.444 -16.115 1.00 97.06 102 ASP A N 1
ATOM 755 C CA . ASP A 1 102 ? 5.400 -8.532 -16.032 1.00 97.06 102 ASP A CA 1
ATOM 756 C C . ASP A 1 102 ? 5.553 -9.367 -14.753 1.00 97.06 102 ASP A C 1
ATOM 758 O O . ASP A 1 102 ? 4.553 -9.828 -14.205 1.00 97.06 102 ASP A O 1
ATOM 762 N N . GLU A 1 103 ? 6.774 -9.520 -14.237 1.00 94.69 103 GLU A N 1
ATOM 763 C CA . GLU A 1 103 ? 7.045 -10.179 -12.955 1.00 94.69 103 GLU A CA 1
ATOM 764 C C . GLU A 1 103 ? 6.543 -9.351 -11.759 1.00 94.69 103 GLU A C 1
ATOM 766 O O . GLU A 1 103 ? 5.994 -9.901 -10.803 1.00 94.69 103 GLU A O 1
ATOM 771 N N . GLY A 1 104 ? 6.680 -8.020 -11.809 1.00 91.19 104 GLY A N 1
ATOM 772 C CA . GLY A 1 104 ? 6.319 -7.132 -10.700 1.00 91.19 104 GLY A CA 1
ATOM 773 C C . GLY A 1 104 ? 4.822 -6.821 -10.582 1.00 91.19 104 GLY A C 1
ATOM 774 O O . GLY A 1 104 ? 4.304 -6.651 -9.475 1.00 91.19 104 GLY A O 1
ATOM 775 N N . MET A 1 105 ? 4.094 -6.738 -11.701 1.00 95.62 105 MET A N 1
ATOM 776 C CA . MET A 1 105 ? 2.676 -6.337 -11.691 1.00 95.62 105 MET A CA 1
ATOM 777 C C . MET A 1 105 ? 1.740 -7.271 -10.894 1.00 95.62 105 MET A C 1
ATOM 779 O O . MET A 1 105 ? 0.850 -6.753 -10.205 1.00 95.62 105 MET A O 1
ATOM 783 N N . PRO A 1 106 ? 1.895 -8.610 -10.932 1.00 96.25 106 PRO A N 1
ATOM 784 C CA . PRO A 1 106 ? 1.086 -9.524 -10.131 1.00 96.25 106 PRO A CA 1
ATOM 785 C C . PRO A 1 106 ? 1.160 -9.244 -8.630 1.00 96.25 106 PRO A C 1
ATOM 787 O O . PRO A 1 106 ? 0.135 -9.312 -7.953 1.00 96.25 106 PRO A O 1
ATOM 790 N N . GLU A 1 107 ? 2.333 -8.874 -8.115 1.00 90.50 107 GLU A N 1
ATOM 791 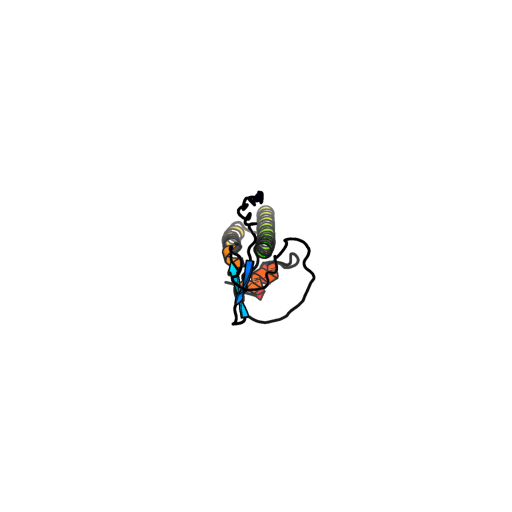C CA . GLU A 1 107 ? 2.507 -8.576 -6.693 1.00 90.50 107 GLU A CA 1
ATOM 792 C C . GLU A 1 107 ? 1.775 -7.290 -6.295 1.00 90.50 107 GLU A C 1
ATOM 794 O O . GLU A 1 107 ? 1.038 -7.275 -5.308 1.00 90.50 107 GLU A O 1
ATOM 799 N N . LEU A 1 108 ? 1.865 -6.235 -7.112 1.00 92.75 108 LEU A N 1
ATOM 800 C CA . LEU A 1 108 ? 1.101 -5.003 -6.874 1.00 92.75 108 LEU A CA 1
ATOM 801 C C . LEU A 1 108 ? -0.408 -5.269 -6.865 1.00 92.75 108 LEU A C 1
ATOM 803 O O . LEU A 1 108 ? -1.128 -4.742 -6.015 1.00 92.75 108 LEU A O 1
ATOM 807 N N . LYS A 1 109 ? -0.885 -6.128 -7.773 1.00 95.88 109 LYS A N 1
ATOM 808 C CA . LYS A 1 109 ? -2.291 -6.551 -7.824 1.00 95.88 109 LYS A CA 1
ATOM 809 C C . LYS A 1 109 ? -2.685 -7.380 -6.598 1.00 95.88 109 LYS A C 1
ATOM 811 O O . LYS A 1 109 ? -3.792 -7.222 -6.083 1.00 95.88 109 LYS A O 1
ATOM 816 N N . ARG A 1 110 ? -1.796 -8.251 -6.114 1.00 93.69 110 ARG A N 1
ATOM 817 C CA . ARG A 1 110 ? -2.017 -9.049 -4.900 1.00 93.69 110 ARG A CA 1
ATOM 818 C C . ARG A 1 110 ? -2.179 -8.149 -3.679 1.00 93.69 110 ARG A C 1
ATOM 820 O O . ARG A 1 110 ? -3.133 -8.334 -2.927 1.00 93.69 110 ARG A O 1
ATOM 827 N N . ILE A 1 111 ? -1.293 -7.166 -3.515 1.00 92.94 111 ILE A N 1
ATOM 828 C CA . ILE A 1 111 ? -1.355 -6.194 -2.415 1.00 92.94 111 ILE A CA 1
ATOM 829 C C . ILE A 1 111 ? -2.643 -5.370 -2.512 1.00 92.94 111 ILE A C 1
ATOM 831 O O . ILE A 1 111 ? -3.366 -5.251 -1.526 1.00 92.94 111 ILE A O 1
ATOM 835 N N . GLU A 1 112 ? -2.984 -4.862 -3.698 1.00 95.12 112 GLU A N 1
ATOM 836 C CA . GLU A 1 112 ? -4.226 -4.112 -3.921 1.00 95.12 112 GLU A CA 1
ATOM 837 C C . GLU A 1 112 ? -5.474 -4.911 -3.524 1.00 95.12 112 GLU A C 1
ATOM 839 O O . GLU A 1 112 ? -6.376 -4.369 -2.885 1.00 95.12 112 GLU A O 1
ATOM 844 N N . GLY A 1 113 ? -5.507 -6.210 -3.835 1.00 96.19 1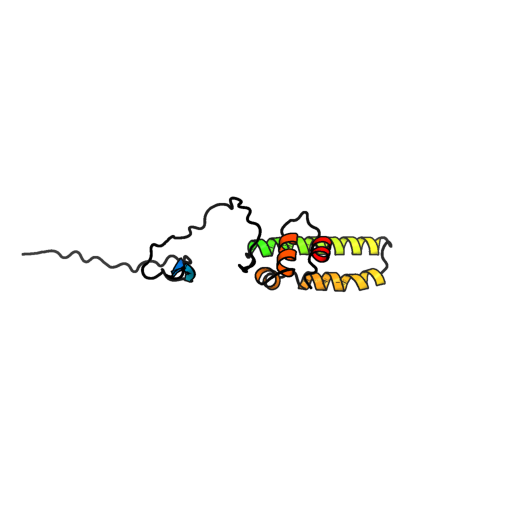13 GLY A N 1
ATOM 845 C CA . GLY A 1 113 ? -6.604 -7.105 -3.457 1.00 96.19 113 GLY A CA 1
ATOM 846 C C . GLY A 1 113 ? -6.792 -7.269 -1.945 1.00 96.19 113 GLY A C 1
ATOM 847 O O . GLY A 1 113 ? -7.857 -7.702 -1.509 1.00 96.19 113 GLY A O 1
ATOM 848 N N . LYS A 1 114 ? -5.790 -6.906 -1.138 1.00 95.06 114 LYS A N 1
ATOM 849 C CA . LYS A 1 114 ? -5.858 -6.905 0.328 1.00 95.06 114 LYS A CA 1
ATOM 850 C C . LYS A 1 114 ? -6.279 -5.559 0.920 1.00 95.06 114 LYS A C 1
ATOM 852 O O . LYS A 1 114 ? -6.693 -5.504 2.075 1.00 95.06 114 LYS A O 1
ATOM 857 N N . LEU A 1 115 ? -6.239 -4.480 0.140 1.00 96.00 115 LEU A N 1
ATOM 858 C CA . LEU A 1 115 ? -6.681 -3.149 0.562 1.00 96.00 115 LEU A CA 1
ATOM 859 C C . LEU A 1 115 ? -8.204 -3.022 0.420 1.00 96.00 115 LEU A C 1
ATOM 861 O O . LEU A 1 115 ? -8.722 -2.372 -0.496 1.00 96.00 115 LEU A O 1
ATOM 865 N N . THR A 1 116 ? -8.934 -3.684 1.320 1.00 96.62 116 THR A N 1
ATOM 866 C CA . THR A 1 116 ? -10.403 -3.702 1.323 1.00 96.62 116 THR A CA 1
ATOM 867 C C . THR A 1 116 ? -10.980 -3.291 2.670 1.00 96.62 116 THR A C 1
ATOM 869 O O . THR A 1 116 ? -10.351 -3.458 3.714 1.00 96.62 116 THR A O 1
ATOM 872 N N . GLN A 1 117 ? -12.223 -2.804 2.647 1.00 94.69 117 GLN A N 1
ATOM 873 C CA . GLN A 1 117 ? -12.942 -2.393 3.853 1.00 94.69 117 GLN A CA 1
ATOM 874 C C . GLN A 1 117 ? -13.059 -3.533 4.869 1.00 94.69 117 GLN A C 1
ATOM 876 O O . GLN A 1 117 ? -12.921 -3.321 6.070 1.00 94.69 117 GLN A O 1
ATOM 881 N N . ARG A 1 118 ? -13.295 -4.756 4.381 1.00 93.25 118 ARG A N 1
ATOM 882 C CA . ARG A 1 118 ? -13.419 -5.951 5.218 1.00 93.25 118 ARG A CA 1
ATOM 883 C C . ARG A 1 118 ? -12.104 -6.271 5.917 1.00 93.25 118 ARG A C 1
ATOM 885 O O . ARG A 1 118 ? -12.101 -6.416 7.130 1.00 93.25 118 ARG A O 1
ATOM 892 N N . GLU A 1 119 ? -11.014 -6.326 5.155 1.00 94.88 119 GLU A N 1
ATOM 893 C CA . GLU A 1 119 ? -9.681 -6.624 5.691 1.00 94.88 119 GLU A CA 1
ATOM 894 C C . GLU A 1 119 ? -9.257 -5.568 6.713 1.00 94.88 119 GLU A C 1
ATOM 896 O O . GLU A 1 119 ? -8.763 -5.923 7.771 1.00 94.88 119 GLU A O 1
ATOM 901 N N . CYS A 1 120 ? -9.519 -4.283 6.447 1.00 96.56 120 CYS A N 1
ATOM 902 C CA . CYS A 1 120 ? -9.201 -3.209 7.385 1.00 96.56 120 CYS A CA 1
ATOM 903 C C . CYS A 1 120 ? -10.064 -3.239 8.653 1.00 96.56 120 CYS A C 1
ATOM 905 O O . CYS A 1 120 ? -9.533 -3.254 9.758 1.00 96.56 120 CYS A O 1
ATOM 907 N N . SER A 1 121 ? -11.392 -3.282 8.520 1.00 94.06 121 SER A N 1
ATOM 908 C CA . SER A 1 121 ? -12.300 -3.221 9.681 1.00 94.06 121 SER A CA 1
ATOM 909 C C . SER A 1 121 ? -12.143 -4.410 10.631 1.00 94.06 121 SER A C 1
ATOM 911 O O . SER A 1 121 ? -12.372 -4.270 11.831 1.00 94.06 121 SER A O 1
ATOM 913 N N . GLN A 1 122 ? -11.727 -5.563 10.102 1.00 91.94 122 GLN A N 1
ATOM 914 C CA . GLN A 1 122 ? -11.503 -6.795 10.860 1.00 91.94 122 GLN A CA 1
ATOM 915 C C . GLN A 1 122 ? -10.030 -7.010 11.228 1.00 91.94 122 GLN A C 1
ATOM 917 O O . GLN A 1 122 ? -9.708 -8.020 11.855 1.00 91.94 122 GLN A O 1
ATOM 922 N N . ALA A 1 123 ? -9.140 -6.089 10.846 1.00 93.19 123 ALA A N 1
ATOM 923 C CA . ALA A 1 123 ? -7.710 -6.252 11.028 1.00 93.19 123 ALA A CA 1
ATOM 924 C C . ALA A 1 123 ? -7.341 -6.363 12.510 1.00 93.19 123 ALA A C 1
ATOM 926 O O . ALA A 1 123 ? -7.813 -5.604 13.361 1.00 93.19 123 ALA A O 1
ATOM 927 N N . GLN A 1 124 ? -6.420 -7.275 12.808 1.00 91.56 124 GLN A N 1
ATOM 928 C CA . GLN A 1 124 ? -5.858 -7.462 14.144 1.00 91.56 124 GLN A CA 1
ATOM 929 C C . GLN A 1 124 ? -4.334 -7.561 14.073 1.00 91.56 124 GLN A C 1
ATOM 931 O O . GLN A 1 124 ? -3.757 -7.821 13.013 1.00 91.56 124 GLN A O 1
ATOM 936 N N . GLY A 1 125 ? -3.670 -7.329 15.207 1.00 94.00 125 GLY A N 1
ATOM 937 C CA . GLY A 1 125 ? -2.214 -7.416 15.324 1.00 94.00 125 GLY A CA 1
ATOM 938 C C . GLY A 1 125 ? -1.483 -6.641 14.222 1.00 94.00 125 GLY A C 1
ATOM 939 O O . GLY A 1 125 ? -1.759 -5.469 13.977 1.00 94.00 125 GLY A O 1
ATOM 940 N N . LYS A 1 126 ? -0.578 -7.322 13.516 1.00 95.56 126 LYS A N 1
ATOM 941 C CA . LYS A 1 126 ? 0.239 -6.738 12.439 1.00 95.56 126 LYS A CA 1
ATOM 942 C C . LYS A 1 126 ? -0.575 -6.200 11.264 1.00 95.56 126 LYS A C 1
ATOM 944 O O . LYS A 1 126 ? -0.181 -5.207 10.660 1.00 95.56 126 LYS A O 1
ATOM 949 N N . GLN A 1 127 ? -1.711 -6.820 10.946 1.00 94.81 127 GLN A N 1
ATOM 950 C CA . GLN A 1 127 ? -2.584 -6.323 9.886 1.00 94.81 127 GLN A CA 1
ATOM 951 C C . GLN A 1 127 ? -3.216 -4.988 10.285 1.00 94.81 127 GLN A C 1
ATOM 953 O O . GLN A 1 127 ? -3.273 -4.068 9.473 1.00 94.81 127 GLN A O 1
ATOM 958 N N . ARG A 1 128 ? -3.628 -4.854 11.552 1.00 96.31 128 ARG A N 1
ATOM 959 C CA . ARG A 1 128 ? -4.163 -3.596 12.081 1.00 96.31 128 ARG A CA 1
ATOM 960 C C . ARG A 1 128 ? -3.112 -2.491 12.022 1.00 96.31 128 ARG A C 1
ATOM 962 O O . ARG A 1 128 ? -3.373 -1.440 11.448 1.00 96.31 128 ARG A O 1
ATOM 969 N N . GLN A 1 129 ? -1.910 -2.777 12.519 1.00 96.88 129 GLN A N 1
ATOM 970 C CA . GLN A 1 129 ? -0.794 -1.828 12.520 1.00 96.88 129 GLN A CA 1
ATOM 971 C C . GLN A 1 129 ? -0.381 -1.399 11.107 1.00 96.88 129 GLN A C 1
ATOM 973 O O . GLN A 1 129 ? -0.020 -0.248 10.875 1.00 96.88 129 GLN A O 1
ATOM 978 N N . PHE A 1 130 ? -0.479 -2.304 10.134 1.00 97.50 130 PHE A N 1
ATOM 979 C CA . PHE A 1 130 ? -0.281 -1.963 8.731 1.00 97.50 130 PHE A CA 1
ATOM 980 C C . PHE A 1 130 ? -1.306 -0.928 8.236 1.00 97.50 130 PHE A C 1
ATOM 982 O O . PHE A 1 130 ? -0.909 0.059 7.618 1.00 97.50 130 PHE A O 1
ATOM 989 N N . PHE A 1 131 ? -2.598 -1.103 8.534 1.00 97.00 131 PHE A N 1
ATOM 990 C CA . PHE A 1 131 ? -3.623 -0.117 8.171 1.00 97.00 131 PHE A CA 1
ATOM 991 C C . PHE A 1 131 ? -3.489 1.198 8.960 1.00 97.00 131 PHE A C 1
ATOM 993 O O . PHE A 1 131 ? -3.732 2.264 8.396 1.00 97.00 131 PHE A O 1
ATOM 1000 N N . GLU A 1 132 ? -3.051 1.157 10.218 1.00 95.88 132 GLU A N 1
ATOM 1001 C CA . GLU A 1 132 ? -2.705 2.349 11.013 1.00 95.88 132 GLU A CA 1
ATOM 1002 C C . GLU A 1 132 ? -1.546 3.130 10.402 1.00 95.88 132 GLU A C 1
ATOM 1004 O O . GLU A 1 132 ? -1.671 4.337 10.198 1.00 95.88 132 GLU A O 1
ATOM 1009 N N . CYS A 1 133 ? -0.482 2.446 9.990 1.00 96.94 133 CYS A N 1
ATOM 1010 C CA . CYS A 1 133 ? 0.634 3.055 9.272 1.00 96.94 133 CYS A CA 1
ATOM 1011 C C . CYS A 1 133 ? 0.183 3.733 7.975 1.00 96.94 133 CYS A C 1
ATOM 1013 O O . CYS A 1 133 ? 0.552 4.875 7.711 1.00 96.94 133 CYS A O 1
ATOM 1015 N N . LEU A 1 134 ? -0.667 3.059 7.194 1.00 96.25 134 LEU A N 1
ATOM 1016 C CA . LEU A 1 134 ? -1.211 3.595 5.946 1.00 96.25 134 LEU A CA 1
ATOM 1017 C C . LEU A 1 134 ? -2.177 4.767 6.132 1.00 96.25 134 LEU A C 1
ATOM 1019 O O . LEU A 1 134 ? -2.433 5.498 5.178 1.00 96.25 134 LEU A O 1
ATOM 1023 N N . ASN A 1 135 ? -2.741 4.965 7.322 1.00 94.06 135 ASN A N 1
ATOM 1024 C CA . ASN A 1 135 ? -3.679 6.060 7.566 1.00 94.06 135 ASN A CA 1
ATOM 1025 C C . ASN A 1 135 ? -2.992 7.443 7.608 1.00 94.06 135 ASN A C 1
ATOM 1027 O O . ASN A 1 135 ? -3.664 8.480 7.513 1.00 94.06 135 ASN A O 1
ATOM 1031 N N . ASP A 1 136 ? -1.662 7.466 7.704 1.00 90.75 136 ASP A N 1
ATOM 1032 C CA . ASP A 1 136 ? -0.826 8.640 7.469 1.00 90.75 136 ASP A CA 1
ATOM 1033 C C . ASP A 1 136 ? -0.325 8.643 6.015 1.00 90.75 136 ASP A C 1
ATOM 1035 O O . ASP A 1 136 ? 0.340 7.713 5.564 1.00 90.75 136 ASP A O 1
ATOM 1039 N N . ALA A 1 137 ? -0.645 9.704 5.272 1.00 82.62 137 ALA A N 1
ATOM 1040 C CA . ALA A 1 137 ? -0.284 9.832 3.861 1.00 82.62 137 ALA A CA 1
ATOM 1041 C C . ALA A 1 137 ? 1.222 10.061 3.628 1.00 82.62 137 ALA A C 1
ATOM 1043 O O . ALA A 1 137 ? 1.691 9.919 2.501 1.00 82.62 137 ALA A O 1
ATOM 1044 N N . SER A 1 138 ? 1.983 10.417 4.667 1.00 86.62 138 SER A N 1
ATOM 1045 C CA . SER A 1 138 ? 3.444 10.529 4.591 1.00 86.62 138 SER A CA 1
ATOM 1046 C C . SER A 1 138 ? 4.145 9.165 4.595 1.00 86.62 138 SER A C 1
ATOM 1048 O O . SER A 1 138 ? 5.301 9.060 4.177 1.00 86.62 138 SER A O 1
ATOM 1050 N N . ASN A 1 139 ? 3.447 8.102 5.006 1.00 85.69 139 ASN A N 1
ATOM 1051 C CA . ASN A 1 139 ? 3.993 6.755 5.020 1.00 85.69 139 ASN A CA 1
ATOM 1052 C C . ASN A 1 139 ? 3.856 6.066 3.657 1.00 85.69 139 ASN A C 1
ATOM 1054 O O . ASN A 1 139 ? 2.811 6.071 3.009 1.00 85.69 139 ASN A O 1
ATOM 1058 N N . HIS A 1 140 ? 4.923 5.385 3.241 1.00 87.19 140 HIS A N 1
ATOM 1059 C CA . HIS A 1 140 ? 4.934 4.574 2.027 1.00 87.19 140 HIS A CA 1
ATOM 1060 C C . HIS A 1 140 ? 4.419 3.161 2.335 1.00 87.19 140 HIS A C 1
ATOM 1062 O O . HIS A 1 140 ? 4.917 2.513 3.257 1.00 87.19 140 HIS A O 1
ATOM 1068 N N . ILE A 1 141 ? 3.508 2.612 1.522 1.00 91.75 141 ILE A N 1
ATOM 1069 C CA . ILE A 1 141 ? 3.012 1.231 1.721 1.00 91.75 141 ILE A CA 1
ATOM 1070 C C . ILE A 1 141 ? 4.137 0.192 1.709 1.00 91.75 141 ILE A C 1
ATOM 1072 O O . ILE A 1 141 ? 4.060 -0.758 2.477 1.00 91.75 141 ILE A O 1
ATOM 1076 N N . ALA A 1 142 ? 5.211 0.376 0.928 1.00 90.19 142 ALA A N 1
ATOM 1077 C CA . ALA A 1 142 ? 6.379 -0.508 0.995 1.00 90.19 142 ALA A CA 1
ATOM 1078 C C . ALA A 1 142 ? 7.059 -0.480 2.373 1.00 90.19 142 ALA A C 1
ATOM 1080 O O . ALA A 1 142 ? 7.454 -1.529 2.881 1.00 90.19 142 ALA A O 1
ATOM 1081 N N . GLN A 1 143 ? 7.143 0.695 3.006 1.00 91.88 143 GLN A N 1
ATOM 1082 C CA . GLN A 1 143 ? 7.675 0.824 4.360 1.00 91.88 143 GLN A CA 1
ATOM 1083 C C . GLN A 1 143 ? 6.736 0.167 5.374 1.00 91.88 143 GLN A C 1
ATOM 1085 O O . GLN A 1 143 ? 7.184 -0.676 6.146 1.00 91.88 143 GLN A O 1
ATOM 1090 N N . CYS A 1 144 ? 5.435 0.473 5.331 1.00 94.94 144 CYS A N 1
ATOM 1091 C CA . CYS A 1 144 ? 4.446 -0.156 6.213 1.00 94.94 144 CYS A CA 1
ATOM 1092 C C . CYS A 1 144 ? 4.445 -1.689 6.065 1.00 94.94 144 CYS A C 1
ATOM 1094 O O . CYS A 1 144 ? 4.424 -2.416 7.058 1.00 94.94 144 CYS A O 1
ATOM 1096 N N . MET A 1 145 ? 4.523 -2.193 4.830 1.00 93.06 145 MET A N 1
ATOM 1097 C CA . MET A 1 145 ? 4.586 -3.624 4.527 1.00 93.06 145 MET A CA 1
ATOM 1098 C C . MET A 1 145 ? 5.854 -4.264 5.104 1.00 93.06 145 MET A C 1
ATOM 1100 O O . MET A 1 145 ? 5.774 -5.316 5.734 1.00 93.06 145 MET A O 1
ATOM 1104 N N . SER A 1 146 ? 7.014 -3.625 4.930 1.00 92.56 146 SER A N 1
ATOM 1105 C CA . SER A 1 146 ? 8.295 -4.114 5.453 1.00 92.56 146 SER A CA 1
ATOM 1106 C C . SER A 1 146 ? 8.329 -4.128 6.984 1.00 92.56 146 SER A C 1
ATOM 1108 O O . SER A 1 146 ? 8.784 -5.105 7.586 1.00 92.56 146 SER A O 1
ATOM 1110 N N . THR A 1 147 ? 7.798 -3.080 7.622 1.00 94.75 147 THR A N 1
ATOM 1111 C CA . THR A 1 147 ? 7.738 -2.962 9.083 1.00 94.75 147 THR A CA 1
ATOM 1112 C C . THR A 1 147 ? 6.826 -4.029 9.684 1.00 94.75 147 THR A C 1
ATOM 1114 O O . THR A 1 147 ? 7.256 -4.800 10.543 1.00 94.75 147 THR A O 1
ATOM 1117 N N . TYR A 1 148 ? 5.575 -4.107 9.223 1.00 95.19 148 TYR A N 1
ATOM 1118 C CA . TYR A 1 148 ? 4.553 -4.895 9.910 1.00 95.19 148 TYR A CA 1
ATOM 1119 C C . TYR A 1 148 ? 4.395 -6.310 9.366 1.00 95.19 148 TYR A C 1
ATOM 1121 O O . TYR A 1 148 ? 4.011 -7.186 10.135 1.00 95.19 148 TYR A O 1
ATOM 1129 N N . ARG A 1 149 ? 4.741 -6.571 8.095 1.00 92.62 149 ARG A N 1
ATOM 1130 C CA . ARG A 1 149 ? 4.565 -7.876 7.424 1.00 92.62 149 ARG A CA 1
ATOM 1131 C C . ARG A 1 149 ? 3.180 -8.478 7.719 1.00 92.62 149 ARG A C 1
ATOM 1133 O O . ARG A 1 149 ? 3.084 -9.487 8.418 1.00 92.62 149 ARG A O 1
ATOM 1140 N N . PRO A 1 150 ? 2.103 -7.810 7.269 1.00 89.69 150 PRO A N 1
ATOM 1141 C CA . PRO A 1 150 ? 0.731 -8.182 7.612 1.00 89.69 150 PRO A CA 1
ATOM 1142 C C . PRO A 1 150 ? 0.254 -9.495 6.964 1.00 89.69 150 PRO A C 1
ATOM 1144 O O . PRO A 1 150 ? -0.822 -9.966 7.329 1.00 89.69 150 PRO A O 1
ATOM 1147 N N . TYR A 1 151 ? 1.024 -10.064 6.025 1.00 84.62 151 TYR A N 1
ATOM 1148 C CA . TYR A 1 151 ? 0.722 -11.278 5.257 1.00 84.62 151 TYR A CA 1
ATOM 1149 C C . TYR A 1 151 ? 1.936 -12.199 5.164 1.00 84.62 151 TYR A C 1
ATOM 1151 O O . TYR A 1 151 ? 3.071 -11.667 5.188 1.00 84.62 151 TYR A O 1
#

Radius of gyration: 25.98 Å; chains: 1; bounding box: 89×30×59 Å

Foldseek 3Di:
DDDDDDPDPDDDDDLDQAWWWDQDPVRDTDTDSDDDPDDDTDGPDPDDDDDDDDDDDDDDDDFDDQVLLVLLLVLQVVLLVVVLVVLVVCCVVVVDDPVRSVVPVVVSVVVNVCSDSVNARPPDQLSVQLSVQSSDSVHHNVNSCVVRVSD

Sequence (151 aa):
MRKLAVVFLLLPGMAEAGIYKCTDASGNMTFSDRPCPGQKQEQIKKDAAPVATDDEGSASGEALGSDFCSKSISNGKDWLSSMRDVARKNLNSGHMTQAQYDEGMPELKRIEGKLTQRECSQAQGKQRQFFECLNDASNHIAQCMSTYRPY

pLDDT: mean 77.31, std 22.03, range [31.66, 98.31]